Protein AF-A0A2Z6QLX5-F1 (afdb_monomer_lite)

Radius of gyration: 23.75 Å; chains: 1; bounding box: 44×67×59 Å

Structure (mmCIF, N/CA/C/O backbone):
data_AF-A0A2Z6QLX5-F1
#
_entry.id   AF-A0A2Z6QLX5-F1
#
loop_
_atom_site.group_PDB
_atom_site.id
_atom_site.type_symbol
_atom_site.label_atom_id
_atom_site.label_alt_id
_atom_site.label_comp_id
_atom_site.label_asym_id
_atom_site.label_entity_id
_atom_site.label_seq_id
_atom_site.pdbx_PDB_ins_code
_atom_site.Cartn_x
_atom_site.Cartn_y
_atom_site.Cartn_z
_atom_site.occupancy
_atom_site.B_iso_or_equiv
_atom_site.auth_seq_id
_atom_site.auth_comp_id
_atom_site.auth_asym_id
_atom_site.auth_atom_id
_atom_site.pdbx_PDB_model_num
ATOM 1 N N . MET A 1 1 ? 15.451 57.928 -9.651 1.00 40.62 1 MET A N 1
ATOM 2 C CA . MET A 1 1 ? 15.740 56.690 -10.405 1.00 40.62 1 MET A CA 1
ATOM 3 C C . MET A 1 1 ? 15.183 55.533 -9.601 1.00 40.62 1 MET A C 1
ATOM 5 O O . MET A 1 1 ? 15.725 55.232 -8.548 1.00 40.62 1 MET A O 1
ATOM 9 N N . SER A 1 2 ? 14.046 54.988 -10.029 1.00 36.91 2 SER A N 1
ATOM 10 C CA . SER A 1 2 ? 13.318 53.961 -9.279 1.00 36.91 2 SER A CA 1
ATOM 11 C C . SER A 1 2 ? 13.659 52.569 -9.806 1.00 36.91 2 SER A C 1
ATOM 13 O O . SER A 1 2 ? 13.739 52.341 -11.011 1.00 36.91 2 SER A O 1
ATOM 15 N N . SER A 1 3 ? 13.898 51.676 -8.857 1.00 41.03 3 SER A N 1
ATOM 16 C CA . SER A 1 3 ? 14.292 50.275 -8.955 1.00 41.03 3 SER A CA 1
ATOM 17 C C . SER A 1 3 ? 13.272 49.404 -9.699 1.00 41.03 3 SER A C 1
ATOM 19 O O . SER A 1 3 ? 12.068 49.521 -9.486 1.00 41.03 3 SER A O 1
ATOM 21 N N . LEU A 1 4 ? 13.762 48.468 -10.522 1.00 37.72 4 LEU A N 1
ATOM 22 C CA . LEU A 1 4 ? 12.944 47.424 -11.146 1.00 37.72 4 LEU A CA 1
ATOM 23 C C . LEU A 1 4 ? 13.510 46.035 -10.814 1.00 37.72 4 LEU A C 1
ATOM 25 O O . LEU A 1 4 ? 14.258 45.437 -11.586 1.00 37.72 4 LEU A O 1
ATOM 29 N N . SER A 1 5 ? 13.141 45.510 -9.648 1.00 47.59 5 SER A N 1
ATOM 30 C CA . SER A 1 5 ? 13.382 44.113 -9.281 1.00 47.59 5 SER A CA 1
ATOM 31 C C . SER A 1 5 ? 12.325 43.233 -9.955 1.00 47.59 5 SER A C 1
ATOM 33 O O . SER A 1 5 ? 11.158 43.241 -9.570 1.00 47.59 5 SER A O 1
ATOM 35 N N . LYS A 1 6 ? 12.709 42.473 -10.989 1.00 43.47 6 LYS A N 1
ATOM 36 C CA . LYS A 1 6 ? 11.833 41.476 -11.628 1.00 43.47 6 LYS A CA 1
ATOM 37 C C . LYS A 1 6 ? 11.711 40.231 -10.743 1.00 43.47 6 LYS A C 1
ATOM 39 O O . LYS A 1 6 ? 12.490 39.290 -10.869 1.00 43.47 6 LYS A O 1
ATOM 44 N N . SER A 1 7 ? 10.688 40.186 -9.898 1.00 51.19 7 SER A N 1
ATOM 45 C CA . SER A 1 7 ? 10.234 38.944 -9.266 1.00 51.19 7 SER A CA 1
ATOM 46 C C . SER A 1 7 ? 9.408 38.142 -10.277 1.00 51.19 7 SER A C 1
ATOM 48 O O . SER A 1 7 ? 8.245 38.448 -10.538 1.00 51.19 7 SER A O 1
ATOM 50 N N . LYS A 1 8 ? 10.007 37.105 -10.876 1.00 49.47 8 LYS A N 1
ATOM 51 C CA . LYS A 1 8 ? 9.295 36.135 -11.721 1.00 49.47 8 LYS A CA 1
ATOM 52 C C . LYS A 1 8 ? 8.443 35.229 -10.825 1.00 49.47 8 LYS A C 1
ATOM 54 O O . LYS A 1 8 ? 8.908 34.192 -10.364 1.00 49.47 8 LYS A O 1
ATOM 59 N N . LYS A 1 9 ? 7.197 35.639 -10.577 1.00 47.94 9 LYS A N 1
ATOM 60 C CA . LYS A 1 9 ? 6.127 34.800 -10.014 1.00 47.94 9 LYS A CA 1
ATOM 61 C C . LYS A 1 9 ? 5.946 33.589 -10.943 1.00 47.94 9 LYS A C 1
ATOM 63 O O . LYS A 1 9 ? 5.461 33.749 -12.060 1.00 47.94 9 LYS A O 1
ATOM 68 N N . ARG A 1 10 ? 6.384 32.394 -10.533 1.00 43.47 10 ARG A N 1
ATOM 69 C CA . ARG A 1 10 ? 5.935 31.150 -11.175 1.00 43.47 10 ARG A CA 1
ATOM 70 C C . ARG A 1 10 ? 4.596 30.777 -10.558 1.00 43.47 10 ARG A C 1
ATOM 72 O O . ARG A 1 10 ? 4.462 30.761 -9.337 1.00 43.47 10 ARG A O 1
ATOM 79 N N . ALA A 1 11 ? 3.619 30.580 -11.432 1.00 38.34 11 ALA A N 1
ATOM 80 C CA . ALA A 1 11 ? 2.282 30.144 -11.092 1.00 38.34 11 ALA A CA 1
ATOM 81 C C . ALA A 1 11 ? 2.345 28.797 -10.362 1.00 38.34 11 ALA A C 1
ATOM 83 O O . ALA A 1 11 ? 3.077 27.899 -10.774 1.00 38.34 11 ALA A O 1
ATOM 84 N N . SER A 1 12 ? 1.590 28.711 -9.270 1.00 44.81 12 SER A N 1
ATOM 85 C CA . SER A 1 12 ? 1.237 27.463 -8.607 1.00 44.81 12 SER A CA 1
ATOM 86 C C . SER A 1 12 ? 0.424 26.643 -9.598 1.00 44.81 12 SER A C 1
ATOM 88 O O . SER A 1 12 ? -0.697 27.022 -9.934 1.00 44.81 12 SER A O 1
ATOM 90 N N . GLU A 1 13 ? 1.009 25.569 -10.110 1.00 44.88 13 GLU A N 1
ATOM 91 C CA . GLU A 1 13 ? 0.261 24.541 -10.818 1.00 44.88 13 GLU A CA 1
ATOM 92 C C . GLU A 1 13 ? -0.634 23.873 -9.774 1.00 44.88 13 GLU A C 1
ATOM 94 O O . GLU A 1 13 ? -0.154 23.275 -8.810 1.00 44.88 13 GLU A O 1
ATOM 99 N N . ASN A 1 14 ? -1.943 24.093 -9.899 1.00 41.81 14 ASN A N 1
ATOM 100 C CA . ASN A 1 14 ? -2.936 23.347 -9.150 1.00 41.81 14 ASN A CA 1
ATOM 101 C C . ASN A 1 14 ? -2.823 21.901 -9.620 1.00 41.81 14 ASN A C 1
ATOM 103 O O . ASN A 1 14 ? -3.342 21.543 -10.675 1.00 41.81 14 ASN A O 1
ATOM 107 N N . THR A 1 15 ? -2.110 21.079 -8.858 1.00 41.62 15 THR A N 1
ATOM 108 C CA . THR A 1 15 ? -2.232 19.635 -8.978 1.00 41.62 15 THR A CA 1
ATOM 109 C C . THR A 1 15 ? -3.627 19.290 -8.479 1.00 41.62 15 THR A C 1
ATOM 111 O O . THR A 1 15 ? -3.832 19.067 -7.285 1.00 41.62 15 THR A O 1
ATOM 114 N N . ASP A 1 16 ? -4.604 19.330 -9.383 1.00 36.31 16 ASP A N 1
ATOM 115 C CA . ASP A 1 16 ? -5.917 18.750 -9.154 1.00 36.31 16 ASP A CA 1
ATOM 116 C C . ASP A 1 16 ? -5.691 17.307 -8.699 1.00 36.31 16 ASP A C 1
ATOM 118 O O . ASP A 1 16 ? -5.220 16.449 -9.451 1.00 36.31 16 ASP A O 1
ATOM 122 N N . ALA A 1 17 ? -5.964 17.053 -7.418 1.00 47.75 17 ALA A N 1
ATOM 123 C CA . ALA A 1 17 ? -6.042 15.702 -6.902 1.00 47.75 17 ALA A CA 1
ATOM 124 C C . ALA A 1 17 ? -7.056 14.951 -7.778 1.00 47.75 17 ALA A C 1
ATOM 126 O O . ALA A 1 17 ? -8.156 15.473 -7.991 1.00 47.75 17 ALA A O 1
ATOM 127 N N . PRO A 1 18 ? -6.728 13.762 -8.315 1.00 47.22 18 PRO A N 1
ATOM 128 C CA . PRO A 1 18 ? -7.668 13.032 -9.145 1.00 47.22 18 PRO A CA 1
ATOM 129 C C . PRO A 1 18 ? -8.923 12.752 -8.318 1.00 47.22 18 PRO A C 1
ATOM 131 O O . PRO A 1 18 ? -8.904 11.998 -7.345 1.00 47.22 18 PRO A O 1
ATOM 134 N N . SER A 1 19 ? -10.003 13.433 -8.702 1.00 40.22 19 SER A N 1
ATOM 135 C CA . SER A 1 19 ? -11.333 13.287 -8.132 1.00 40.22 19 SER A CA 1
ATOM 136 C C . SER A 1 19 ? -11.705 11.810 -8.126 1.00 40.22 19 SER A C 1
ATOM 138 O O . SER A 1 19 ? -11.669 11.138 -9.160 1.00 40.22 19 SER A O 1
ATOM 140 N N . ASN A 1 20 ? -12.002 11.308 -6.928 1.00 45.69 20 ASN A N 1
ATOM 141 C CA . ASN A 1 20 ? -12.314 9.920 -6.631 1.00 45.69 20 ASN A CA 1
ATOM 142 C C . ASN A 1 20 ? -13.450 9.400 -7.518 1.00 45.69 20 ASN A C 1
ATOM 144 O O . ASN A 1 20 ? -14.628 9.459 -7.158 1.00 45.69 20 ASN A O 1
ATOM 148 N N . LYS A 1 21 ? -13.094 8.789 -8.647 1.00 40.22 21 LYS A N 1
ATOM 149 C CA . LYS A 1 21 ? -13.974 7.861 -9.343 1.00 40.22 21 LYS A CA 1
ATOM 150 C C . LYS A 1 21 ? -14.016 6.594 -8.484 1.00 40.22 21 LYS A C 1
ATOM 152 O O . LYS A 1 21 ? -13.192 5.701 -8.640 1.00 40.22 21 LYS A O 1
ATOM 157 N N . ARG A 1 22 ? -14.955 6.547 -7.528 1.00 46.22 22 ARG A N 1
ATOM 158 C CA . ARG A 1 22 ? -15.318 5.370 -6.710 1.00 46.22 22 ARG A CA 1
ATOM 159 C C . ARG A 1 22 ? -15.925 4.259 -7.587 1.00 46.22 22 ARG A C 1
ATOM 161 O O . ARG A 1 22 ? -17.048 3.819 -7.370 1.00 46.22 22 ARG A O 1
ATOM 168 N N . GLN A 1 23 ? -15.217 3.838 -8.629 1.00 40.81 23 GLN A N 1
ATOM 169 C CA . GLN A 1 23 ? -15.567 2.655 -9.401 1.00 40.81 23 GLN A CA 1
ATOM 170 C C . GLN A 1 23 ? -14.960 1.458 -8.678 1.00 40.81 23 GLN A C 1
ATOM 172 O O . GLN A 1 23 ? -13.769 1.226 -8.809 1.00 40.81 23 GLN A O 1
ATOM 177 N N . ASN A 1 24 ? -15.780 0.783 -7.868 1.00 43.88 24 ASN A N 1
ATOM 178 C CA . ASN A 1 24 ? -15.659 -0.627 -7.474 1.00 43.88 24 ASN A CA 1
ATOM 179 C C . ASN A 1 24 ? -14.220 -1.199 -7.516 1.00 43.88 24 ASN A C 1
ATOM 181 O O . ASN A 1 24 ? -13.886 -1.995 -8.389 1.00 43.88 24 ASN A O 1
ATOM 185 N N . ILE A 1 25 ? -13.351 -0.736 -6.611 1.00 47.22 25 ILE A N 1
ATOM 186 C CA . ILE A 1 25 ? -11.946 -1.177 -6.533 1.00 47.22 25 ILE A CA 1
ATOM 187 C C . ILE A 1 25 ? -11.833 -2.559 -5.872 1.00 47.22 25 ILE A C 1
ATOM 189 O O . ILE A 1 25 ? -10.863 -3.264 -6.141 1.00 47.22 25 ILE A O 1
ATOM 193 N N 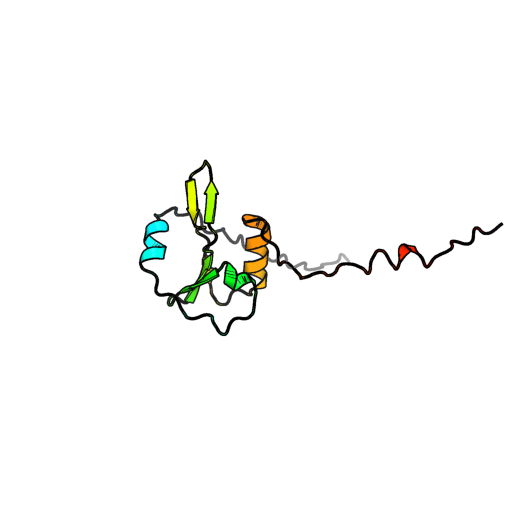. GLU A 1 26 ? -12.850 -2.992 -5.110 1.00 49.72 26 GLU A N 1
ATOM 194 C CA . GLU A 1 26 ? -12.960 -4.382 -4.631 1.00 49.72 26 GLU A CA 1
ATOM 195 C C . GLU A 1 26 ? -12.761 -5.373 -5.787 1.00 49.72 26 GLU A C 1
ATOM 197 O O . GLU A 1 26 ? -11.969 -6.298 -5.664 1.00 49.72 26 GLU A O 1
ATOM 202 N N . ASN A 1 27 ? -13.334 -5.092 -6.962 1.00 49.88 27 ASN A N 1
ATOM 203 C CA . ASN A 1 27 ? -13.169 -5.924 -8.158 1.00 49.88 27 ASN A CA 1
ATOM 204 C C . ASN A 1 27 ? -11.844 -5.670 -8.920 1.00 49.88 27 ASN A C 1
ATOM 206 O O . ASN A 1 27 ? -11.374 -6.507 -9.691 1.00 49.88 27 ASN A O 1
ATOM 210 N N . ILE A 1 28 ? -11.199 -4.512 -8.721 1.00 56.28 28 ILE A N 1
ATOM 211 C CA . ILE A 1 28 ? -9.920 -4.208 -9.382 1.00 56.28 28 ILE A CA 1
ATOM 212 C C . ILE A 1 28 ? -8.808 -5.059 -8.777 1.00 56.28 28 ILE A C 1
ATOM 214 O O . ILE A 1 28 ? -8.050 -5.644 -9.539 1.00 56.28 28 ILE A O 1
ATOM 218 N N . CYS A 1 29 ? -8.735 -5.172 -7.446 1.00 58.59 29 CYS A N 1
ATOM 219 C CA . CYS A 1 29 ? -7.687 -5.928 -6.751 1.00 58.59 29 CYS A CA 1
ATOM 220 C C . CYS A 1 29 ? -7.719 -7.439 -7.032 1.00 58.59 29 CYS A C 1
ATOM 222 O O . CYS A 1 29 ? -6.666 -8.075 -7.008 1.00 58.59 29 CYS A O 1
ATOM 224 N N . GLU A 1 30 ? -8.892 -8.008 -7.324 1.00 66.06 30 GLU A N 1
ATOM 225 C CA . GLU A 1 30 ? -9.067 -9.448 -7.572 1.00 66.06 30 GLU A CA 1
ATOM 226 C C . GLU A 1 30 ? -8.405 -9.928 -8.873 1.00 66.06 30 GLU A C 1
ATOM 228 O O . GLU A 1 30 ? -7.987 -11.080 -8.960 1.00 66.06 30 GLU A O 1
ATOM 233 N N . ASN A 1 31 ? -8.234 -9.039 -9.858 1.00 73.00 31 ASN A N 1
ATOM 234 C CA . ASN A 1 31 ? -7.657 -9.371 -11.165 1.00 73.00 31 ASN A CA 1
ATOM 235 C C . ASN A 1 31 ? -6.195 -8.914 -11.335 1.00 73.00 31 ASN A C 1
ATOM 237 O O . ASN A 1 31 ? -5.644 -9.004 -12.435 1.00 73.00 31 ASN A O 1
ATOM 241 N N . LEU A 1 32 ? -5.550 -8.395 -10.282 1.00 80.06 32 LEU A N 1
ATOM 242 C CA . LEU A 1 32 ? -4.175 -7.892 -10.375 1.00 80.06 32 LEU A CA 1
ATOM 243 C C . LEU A 1 32 ? -3.153 -9.015 -10.226 1.00 80.06 32 LEU A C 1
ATOM 245 O O . LEU A 1 32 ? -3.209 -9.832 -9.307 1.00 80.06 32 LEU A O 1
ATOM 249 N N . ILE A 1 33 ? -2.151 -8.988 -11.104 1.00 86.12 33 ILE A N 1
ATOM 250 C CA . ILE A 1 33 ? -0.961 -9.825 -10.981 1.00 86.12 33 ILE A CA 1
ATOM 251 C C . ILE A 1 33 ? 0.052 -9.076 -10.114 1.00 86.12 33 ILE A C 1
ATOM 253 O O . ILE A 1 33 ? 0.558 -8.012 -10.486 1.00 86.12 33 ILE A O 1
ATOM 257 N N . TRP A 1 34 ? 0.337 -9.636 -8.942 1.00 88.50 34 TRP A N 1
ATOM 258 C CA . TRP A 1 34 ? 1.286 -9.074 -7.988 1.00 88.50 34 TRP A CA 1
ATOM 259 C C . TRP A 1 34 ? 2.723 -9.424 -8.371 1.00 88.50 34 TRP A C 1
ATOM 261 O O . TRP A 1 34 ? 3.030 -10.556 -8.740 1.00 88.50 34 TRP A O 1
ATOM 271 N N . VAL A 1 35 ? 3.609 -8.442 -8.255 1.00 88.69 35 VAL A N 1
ATOM 272 C CA . VAL A 1 35 ? 5.046 -8.605 -8.479 1.00 88.69 35 VAL A CA 1
ATOM 273 C C . VAL A 1 35 ? 5.715 -9.012 -7.170 1.00 88.69 35 VAL A C 1
ATOM 275 O O . VAL A 1 35 ? 5.360 -8.509 -6.102 1.00 88.69 35 VAL A O 1
ATOM 278 N N . ASP A 1 36 ? 6.713 -9.892 -7.256 1.00 87.75 36 ASP A N 1
ATOM 279 C CA . ASP A 1 36 ? 7.550 -10.226 -6.108 1.00 87.75 36 ASP A CA 1
ATOM 280 C C . ASP A 1 36 ? 8.372 -9.007 -5.654 1.00 87.75 36 ASP A C 1
ATOM 282 O O . ASP A 1 36 ? 9.148 -8.416 -6.409 1.00 87.75 36 ASP A O 1
ATOM 286 N N . ILE A 1 37 ? 8.185 -8.634 -4.391 1.00 88.00 37 ILE A N 1
ATOM 287 C CA . ILE A 1 37 ? 8.849 -7.506 -3.734 1.00 88.00 37 ILE A CA 1
ATOM 288 C C . ILE A 1 37 ? 9.868 -7.968 -2.686 1.00 88.00 37 ILE A C 1
ATOM 290 O O . ILE A 1 37 ? 10.290 -7.169 -1.854 1.00 88.00 37 ILE A O 1
ATOM 294 N N . SER A 1 38 ? 10.312 -9.228 -2.731 1.00 86.81 38 SER A N 1
ATOM 295 C CA . SER A 1 38 ? 11.288 -9.791 -1.781 1.00 86.81 38 SER A CA 1
ATOM 296 C C . SER A 1 38 ? 12.616 -9.024 -1.726 1.00 86.81 38 SER A C 1
ATOM 298 O O . SER A 1 38 ? 13.288 -9.007 -0.698 1.00 86.81 38 SER A O 1
ATOM 300 N N . ASN A 1 39 ? 12.993 -8.334 -2.806 1.00 86.69 39 ASN A N 1
ATOM 301 C CA . ASN A 1 39 ? 14.187 -7.484 -2.843 1.00 86.69 39 ASN A CA 1
ATOM 302 C C . ASN A 1 39 ? 13.988 -6.092 -2.211 1.00 86.69 39 ASN A C 1
ATOM 304 O O . ASN A 1 39 ? 14.909 -5.271 -2.228 1.00 86.69 39 ASN A O 1
ATOM 308 N N . LYS A 1 40 ? 12.794 -5.782 -1.697 1.00 86.62 40 LYS A N 1
ATOM 309 C CA . LYS A 1 40 ? 12.475 -4.490 -1.095 1.00 86.62 40 LYS A CA 1
ATOM 310 C C . LYS A 1 40 ? 12.635 -4.540 0.416 1.00 86.62 40 LYS A C 1
ATOM 312 O O . LYS A 1 40 ? 12.028 -5.353 1.098 1.00 86.62 40 LYS A O 1
ATOM 317 N N . THR A 1 41 ? 13.415 -3.606 0.950 1.00 87.62 41 THR A N 1
ATOM 318 C CA . THR A 1 41 ? 13.784 -3.585 2.375 1.00 87.62 41 THR A CA 1
ATOM 319 C C . THR A 1 41 ? 13.005 -2.567 3.207 1.00 87.62 41 THR A C 1
ATOM 321 O O . THR A 1 41 ? 13.023 -2.627 4.432 1.00 87.62 41 THR A O 1
ATOM 324 N N . SER A 1 42 ? 12.316 -1.615 2.571 1.00 89.94 42 SER A N 1
ATOM 325 C CA . SER A 1 42 ? 11.575 -0.575 3.293 1.00 89.94 42 SER A CA 1
ATOM 326 C C . SER 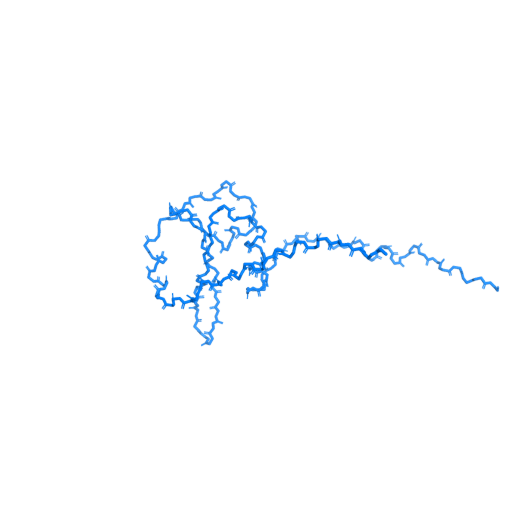A 1 42 ? 10.336 -1.143 3.995 1.00 89.94 42 SER A C 1
ATOM 328 O O . SER A 1 42 ? 9.586 -1.929 3.422 1.00 89.94 42 SER A O 1
ATOM 330 N N . TRP A 1 43 ? 10.067 -0.704 5.225 1.00 92.38 43 TRP A N 1
ATOM 331 C CA . TRP A 1 43 ? 8.941 -1.209 6.017 1.00 92.38 43 TRP A CA 1
ATOM 332 C C . TRP A 1 43 ? 7.566 -0.935 5.388 1.00 92.38 43 TRP A C 1
ATOM 334 O O . TRP A 1 43 ? 6.615 -1.661 5.674 1.00 92.38 43 TRP A O 1
ATOM 344 N N . VAL A 1 44 ? 7.459 0.078 4.518 1.00 91.56 44 VAL A N 1
ATOM 345 C CA . VAL A 1 44 ? 6.209 0.432 3.825 1.00 91.56 44 VAL A CA 1
ATOM 346 C C . VAL A 1 44 ? 5.671 -0.729 2.986 1.00 91.56 44 VAL A C 1
ATOM 348 O O . VAL A 1 44 ? 4.464 -0.866 2.837 1.00 91.56 44 VAL A O 1
ATOM 351 N N . TRP A 1 45 ? 6.537 -1.631 2.515 1.00 91.75 45 TRP A N 1
ATOM 352 C CA . TRP A 1 45 ? 6.152 -2.816 1.740 1.00 91.75 45 TRP A CA 1
ATOM 353 C C . TRP A 1 45 ? 5.331 -3.840 2.538 1.00 91.75 45 TRP A C 1
ATOM 355 O O . TRP A 1 45 ? 4.711 -4.720 1.955 1.00 91.75 45 TRP A O 1
ATOM 365 N N . LYS A 1 46 ? 5.227 -3.681 3.865 1.00 91.06 46 LYS A N 1
ATOM 366 C CA . LYS A 1 46 ? 4.255 -4.413 4.695 1.00 91.06 46 LYS A CA 1
ATOM 367 C C . LYS A 1 46 ? 2.804 -3.982 4.472 1.00 91.06 46 LYS A C 1
ATOM 369 O O . LYS A 1 46 ? 1.909 -4.691 4.909 1.00 91.06 46 LYS A O 1
ATOM 374 N N . TYR A 1 47 ? 2.583 -2.828 3.844 1.00 91.12 47 TYR A N 1
ATOM 375 C CA . TYR A 1 47 ? 1.262 -2.228 3.614 1.00 91.12 47 TYR A CA 1
ATOM 376 C C . TYR A 1 47 ? 1.000 -1.919 2.141 1.00 91.12 47 TYR A C 1
ATOM 378 O O . TYR A 1 47 ? -0.085 -1.459 1.786 1.00 91.12 47 TYR A O 1
ATOM 386 N N . PHE A 1 48 ? 1.992 -2.161 1.286 1.00 91.12 48 PHE A N 1
ATOM 387 C CA . PHE A 1 48 ? 1.927 -1.893 -0.138 1.00 91.12 48 PHE A CA 1
ATOM 388 C C . PHE A 1 48 ? 2.369 -3.089 -0.974 1.00 91.12 48 PHE A C 1
ATOM 390 O O . PHE A 1 48 ? 3.347 -3.755 -0.643 1.00 91.12 48 PHE A O 1
ATOM 397 N N . LYS A 1 49 ? 1.680 -3.323 -2.091 1.00 90.56 49 LYS A N 1
ATOM 398 C CA . LYS A 1 49 ? 2.041 -4.337 -3.088 1.00 90.56 49 LYS A CA 1
ATOM 399 C C . LYS A 1 49 ? 2.250 -3.692 -4.450 1.00 90.56 49 LYS A C 1
ATOM 401 O O . LYS A 1 49 ? 1.564 -2.734 -4.797 1.00 90.56 49 LYS A O 1
ATOM 406 N N . LEU A 1 50 ? 3.201 -4.226 -5.207 1.00 89.75 50 LEU A N 1
ATOM 407 C CA . LEU A 1 50 ? 3.489 -3.809 -6.576 1.00 89.75 50 LEU A CA 1
ATOM 408 C C . LEU A 1 50 ? 2.706 -4.680 -7.560 1.00 89.75 50 LEU A C 1
ATOM 410 O O . LEU A 1 50 ? 2.644 -5.897 -7.393 1.00 89.75 50 LEU A O 1
ATOM 414 N N . VAL A 1 51 ? 2.145 -4.057 -8.589 1.00 89.88 51 VAL A N 1
ATOM 415 C CA . VAL A 1 51 ? 1.400 -4.716 -9.666 1.00 89.88 51 VAL A CA 1
ATOM 416 C C . VAL A 1 51 ? 2.192 -4.619 -10.967 1.00 89.88 51 VAL A C 1
ATOM 418 O O . VAL A 1 51 ? 3.001 -3.707 -11.159 1.00 89.88 51 VAL A O 1
ATOM 421 N N . THR A 1 52 ? 1.974 -5.568 -11.878 1.00 86.31 52 THR A N 1
ATOM 422 C CA . THR A 1 52 ? 2.636 -5.612 -13.195 1.00 86.31 52 THR A CA 1
ATOM 423 C C . THR A 1 52 ? 2.368 -4.384 -14.069 1.00 86.31 52 THR A C 1
ATOM 425 O O . THR A 1 52 ? 3.096 -4.153 -15.028 1.00 86.31 52 THR A O 1
ATOM 428 N N . ASP A 1 53 ? 1.356 -3.578 -13.741 1.00 84.44 53 ASP A N 1
ATOM 429 C CA . ASP A 1 53 ? 1.043 -2.309 -14.407 1.00 84.44 53 ASP A CA 1
ATOM 430 C C . ASP A 1 53 ? 2.000 -1.162 -14.017 1.00 84.44 53 ASP A C 1
ATOM 432 O O . ASP A 1 53 ? 1.866 -0.041 -14.511 1.00 84.44 53 ASP A O 1
ATOM 436 N N . GLY A 1 54 ? 2.969 -1.428 -13.133 1.00 84.69 54 GLY A N 1
ATOM 437 C CA . GLY A 1 54 ? 3.940 -0.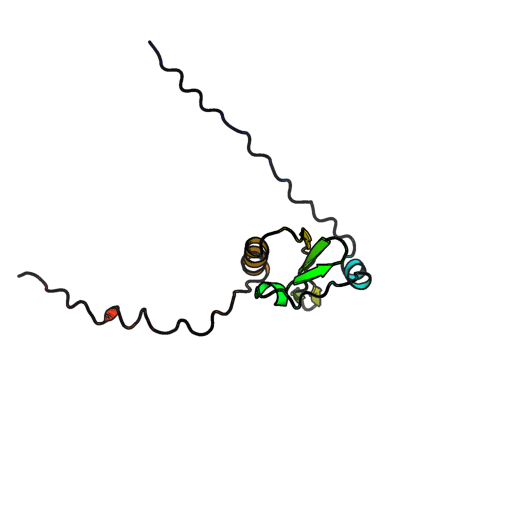445 -12.662 1.00 84.69 54 GLY A CA 1
ATOM 438 C C . GLY A 1 54 ? 3.402 0.477 -11.568 1.00 84.69 54 GLY A C 1
ATOM 439 O O . GLY A 1 54 ? 4.033 1.496 -11.264 1.00 84.69 54 GLY A O 1
ATOM 440 N N . LYS A 1 55 ? 2.256 0.149 -10.963 1.00 89.62 55 LYS A N 1
ATOM 441 C CA . LYS A 1 55 ? 1.707 0.868 -9.814 1.00 89.62 55 LYS A CA 1
ATOM 442 C C . LYS A 1 55 ? 1.842 0.067 -8.534 1.00 89.62 55 LYS A C 1
ATOM 444 O O . LYS A 1 55 ? 1.845 -1.162 -8.503 1.00 89.62 55 LYS A O 1
ATOM 449 N N . THR A 1 56 ? 1.913 0.814 -7.451 1.00 90.88 56 THR A N 1
ATOM 450 C CA . THR A 1 56 ? 1.933 0.306 -6.094 1.00 90.88 56 THR A CA 1
ATOM 451 C C . THR A 1 56 ? 0.600 0.622 -5.433 1.00 90.88 56 THR A C 1
ATOM 453 O O . THR A 1 56 ? 0.151 1.766 -5.465 1.00 90.88 56 THR A O 1
ATOM 456 N N . TYR A 1 57 ? -0.015 -0.376 -4.811 1.00 90.69 57 TYR A N 1
ATOM 457 C CA . TYR A 1 57 ? -1.324 -0.284 -4.171 1.00 90.69 57 TYR A CA 1
ATOM 458 C C . TYR A 1 57 ? -1.188 -0.455 -2.666 1.00 90.69 57 TYR A C 1
ATOM 460 O O . TYR A 1 57 ? -0.458 -1.338 -2.210 1.00 90.69 57 TYR A O 1
ATOM 468 N N . CYS A 1 58 ? -1.884 0.380 -1.898 1.00 90.94 58 CYS A N 1
ATOM 469 C CA . CYS A 1 58 ? -2.034 0.172 -0.467 1.00 90.94 58 CYS A CA 1
ATOM 470 C C . CYS A 1 58 ? -3.051 -0.948 -0.229 1.00 90.94 58 CYS A C 1
ATOM 472 O O . CYS A 1 58 ? -4.134 -0.917 -0.798 1.00 90.94 58 CYS A O 1
ATOM 474 N N . PHE A 1 59 ? -2.711 -1.925 0.608 1.00 89.00 59 PHE A N 1
ATOM 475 C CA . PHE A 1 59 ? -3.603 -3.034 0.965 1.00 89.00 59 PHE A CA 1
ATOM 476 C C . PHE A 1 59 ? -3.985 -3.023 2.451 1.00 89.00 59 PHE A C 1
ATOM 478 O O . PHE A 1 59 ? -4.369 -4.046 3.008 1.00 89.00 59 PHE A O 1
ATOM 485 N N . HIS A 1 60 ? -3.843 -1.877 3.120 1.00 88.88 60 HIS A N 1
ATOM 486 C CA . HIS A 1 60 ? -4.276 -1.748 4.505 1.00 88.88 60 HIS A CA 1
ATOM 487 C C . HIS A 1 60 ? -5.802 -1.867 4.598 1.00 88.88 60 HIS A C 1
ATOM 489 O O . HIS A 1 60 ? -6.512 -1.208 3.841 1.00 88.88 60 HIS A O 1
ATOM 495 N N . ASN A 1 61 ? -6.291 -2.694 5.520 1.00 86.19 61 ASN A N 1
ATOM 496 C CA . ASN A 1 61 ? -7.715 -2.828 5.796 1.00 86.19 61 ASN A CA 1
ATOM 497 C C . ASN A 1 61 ? -8.101 -1.918 6.961 1.00 86.19 61 ASN A C 1
ATOM 499 O O . ASN A 1 61 ? -7.473 -1.959 8.018 1.00 86.19 61 ASN A O 1
ATOM 503 N N . GLU A 1 62 ? -9.149 -1.127 6.767 1.00 83.25 62 GLU A N 1
ATOM 504 C CA . GLU A 1 62 ? -9.735 -0.267 7.788 1.00 83.25 62 GLU A CA 1
ATOM 505 C C . GLU A 1 62 ? -11.155 -0.730 8.106 1.00 83.25 62 GLU A C 1
ATOM 507 O O . GLU A 1 62 ? -11.939 -1.040 7.209 1.00 83.25 62 GLU A O 1
ATOM 512 N N . THR A 1 63 ? -11.517 -0.740 9.387 1.00 84.25 63 THR A N 1
ATOM 513 C CA . THR A 1 63 ? -12.907 -0.948 9.802 1.00 84.25 63 THR A CA 1
ATOM 514 C C . THR A 1 63 ? -13.615 0.401 9.841 1.00 84.25 63 THR A C 1
ATOM 516 O O . THR A 1 63 ? -13.367 1.212 10.733 1.00 84.25 63 THR A O 1
ATOM 519 N N . ILE A 1 64 ? -14.511 0.642 8.885 1.00 78.38 64 ILE A N 1
ATOM 520 C CA . ILE A 1 64 ? -15.348 1.846 8.831 1.00 78.38 64 ILE A CA 1
ATOM 521 C C . ILE A 1 64 ? -16.794 1.401 9.031 1.00 78.38 64 ILE A C 1
ATOM 523 O O . ILE A 1 64 ? -17.290 0.557 8.288 1.00 78.38 64 ILE A O 1
ATOM 527 N N . ASP A 1 65 ? -17.460 1.941 10.052 1.00 81.19 65 ASP A N 1
ATOM 528 C CA . ASP A 1 65 ? -18.855 1.615 10.392 1.00 81.19 65 ASP A CA 1
ATOM 529 C C . ASP A 1 65 ? -19.111 0.106 10.602 1.00 81.19 65 ASP A C 1
ATOM 531 O O . ASP A 1 65 ? -20.167 -0.422 10.260 1.00 81.19 65 ASP A O 1
ATOM 535 N N . GLY A 1 66 ? -18.124 -0.613 11.152 1.00 82.06 66 GLY A N 1
ATOM 536 C CA . GLY A 1 66 ? -18.206 -2.060 11.398 1.00 82.06 66 GLY A CA 1
ATOM 537 C C . GLY A 1 66 ? -17.995 -2.937 10.159 1.00 82.06 66 GLY A C 1
ATOM 538 O O . GLY A 1 66 ? -18.060 -4.159 10.269 1.00 82.06 66 GLY A O 1
ATOM 539 N N . VAL A 1 67 ? -17.707 -2.339 9.001 1.00 83.12 67 VAL A N 1
ATOM 540 C CA . VAL A 1 67 ? -17.376 -3.045 7.759 1.00 83.12 67 VAL A CA 1
ATOM 541 C C . VAL A 1 67 ? -15.884 -2.896 7.483 1.00 83.12 67 VAL A C 1
ATOM 543 O O . VAL A 1 67 ? -15.354 -1.785 7.459 1.00 83.12 67 VAL A O 1
ATOM 546 N N . GLU A 1 68 ? -15.198 -4.017 7.278 1.00 83.75 68 GLU A N 1
ATOM 547 C CA . GLU A 1 68 ? -13.804 -4.017 6.840 1.00 83.75 68 GLU A CA 1
ATOM 548 C C . GLU A 1 68 ? -13.734 -3.594 5.369 1.00 83.75 68 GLU A C 1
ATOM 550 O O . GLU A 1 68 ? -14.420 -4.153 4.515 1.00 83.75 68 GLU A O 1
ATOM 555 N N . ARG A 1 69 ? -12.932 -2.571 5.074 1.00 80.75 69 ARG A N 1
ATOM 556 C CA . ARG A 1 69 ? -12.695 -2.077 3.719 1.00 80.75 69 ARG A CA 1
ATOM 557 C C . ARG A 1 69 ? -11.209 -1.954 3.467 1.00 80.75 69 ARG A C 1
ATOM 559 O O . ARG A 1 69 ? -10.479 -1.370 4.266 1.00 80.75 69 ARG A O 1
ATOM 566 N N . THR A 1 70 ? -10.767 -2.457 2.324 1.00 84.44 70 THR A N 1
ATOM 567 C CA . THR A 1 70 ? -9.391 -2.258 1.879 1.00 84.44 70 THR A CA 1
ATOM 568 C C . THR A 1 70 ? -9.201 -0.837 1.365 1.00 84.44 70 THR A C 1
ATOM 570 O O . THR A 1 70 ? -10.066 -0.248 0.710 1.00 84.44 70 THR A O 1
ATOM 573 N N . CYS A 1 71 ? -8.042 -0.277 1.682 1.00 86.75 71 CYS A N 1
ATOM 574 C CA . CYS A 1 71 ? -7.606 1.005 1.181 1.00 86.75 71 CYS A CA 1
ATOM 575 C C . CYS A 1 71 ? -7.526 1.011 -0.356 1.00 86.75 71 CYS A C 1
ATOM 577 O O . CYS A 1 71 ? -7.013 0.091 -0.981 1.00 86.75 71 CYS A O 1
ATOM 579 N N . ASN A 1 72 ? -8.002 2.099 -0.961 1.00 82.81 72 ASN A N 1
ATOM 580 C CA . ASN A 1 72 ? -8.102 2.266 -2.413 1.00 82.81 72 ASN A CA 1
ATOM 581 C C . ASN A 1 72 ? -6.986 3.138 -3.009 1.00 82.81 72 ASN A C 1
ATOM 583 O O . ASN A 1 72 ? -7.086 3.611 -4.142 1.00 82.81 72 ASN A O 1
ATOM 587 N N . PHE A 1 73 ? -5.940 3.414 -2.233 1.00 87.69 73 PHE A N 1
ATOM 588 C CA . PHE A 1 73 ? -4.850 4.268 -2.675 1.00 87.69 73 PHE A CA 1
ATOM 589 C C . PHE A 1 73 ? -3.869 3.510 -3.569 1.00 87.69 73 PHE A C 1
ATOM 591 O O . PHE A 1 73 ? -3.395 2.427 -3.229 1.00 87.69 73 PHE A O 1
ATOM 598 N N . SER A 1 74 ? -3.512 4.133 -4.690 1.00 88.50 74 SER A N 1
ATOM 599 C CA . SER A 1 74 ? -2.462 3.658 -5.586 1.00 88.50 74 SER A CA 1
ATOM 600 C C . SER A 1 74 ? -1.533 4.802 -5.974 1.00 88.50 74 SER A C 1
ATOM 602 O O . SER A 1 74 ? -1.993 5.927 -6.178 1.00 88.50 74 SER A O 1
ATOM 604 N N . CYS A 1 75 ? -0.246 4.516 -6.129 1.00 87.62 75 CYS A N 1
ATOM 605 C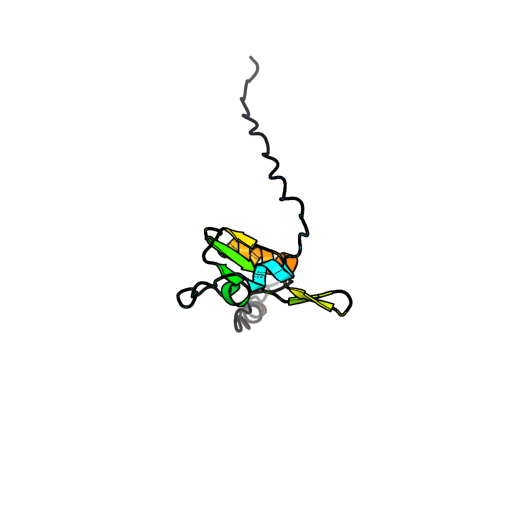 CA . CYS A 1 75 ? 0.751 5.459 -6.626 1.00 87.62 75 CYS A CA 1
ATOM 606 C C . CYS A 1 75 ? 1.660 4.794 -7.665 1.00 87.62 75 CYS A C 1
ATOM 608 O O . CYS A 1 75 ? 1.811 3.576 -7.680 1.00 87.62 75 CYS A O 1
ATOM 610 N N . ALA A 1 76 ? 2.296 5.577 -8.536 1.00 86.31 76 ALA A N 1
ATOM 611 C CA . ALA A 1 76 ? 3.281 5.036 -9.473 1.00 86.31 76 ALA A CA 1
ATOM 612 C C . ALA A 1 76 ? 4.479 4.433 -8.711 1.00 86.31 76 ALA A C 1
ATOM 614 O O . ALA A 1 76 ? 4.895 4.982 -7.691 1.00 86.31 76 ALA A O 1
ATOM 615 N N . TYR A 1 77 ? 5.050 3.324 -9.188 1.00 77.38 77 TYR A N 1
ATOM 616 C CA . TYR A 1 77 ? 6.132 2.610 -8.490 1.00 77.38 77 TYR A CA 1
ATOM 617 C C . TYR A 1 77 ? 7.424 3.427 -8.330 1.00 77.38 77 TYR A C 1
ATOM 619 O O . TYR A 1 77 ? 8.168 3.239 -7.372 1.00 77.38 77 TYR A O 1
ATOM 627 N N . ASN A 1 78 ? 7.671 4.384 -9.226 1.00 74.81 78 ASN A N 1
ATOM 628 C CA . ASN A 1 78 ? 8.771 5.341 -9.091 1.00 74.81 78 ASN A CA 1
ATOM 629 C C . ASN A 1 78 ? 8.574 6.349 -7.941 1.00 74.81 78 ASN A C 1
ATOM 631 O O . ASN A 1 78 ? 9.468 7.158 -7.682 1.00 74.81 78 ASN A O 1
ATOM 635 N N . SER A 1 79 ? 7.429 6.319 -7.254 1.00 68.31 79 SER A N 1
ATOM 636 C CA . SER A 1 79 ? 7.211 7.108 -6.048 1.00 68.31 79 SER A CA 1
ATOM 637 C C . SER A 1 79 ? 8.196 6.662 -4.976 1.00 68.31 79 SER A C 1
ATOM 639 O O . SER A 1 79 ? 8.312 5.482 -4.648 1.00 68.31 79 SER A O 1
ATOM 641 N N . GLN A 1 80 ? 8.917 7.626 -4.412 1.00 78.88 80 GLN A N 1
ATOM 642 C CA . GLN A 1 80 ? 9.825 7.366 -3.304 1.00 78.88 80 GLN A CA 1
ATOM 643 C C . GLN A 1 80 ? 9.045 6.775 -2.120 1.00 78.88 80 GLN A C 1
ATOM 645 O O . GLN A 1 80 ? 7.925 7.200 -1.821 1.00 78.88 80 GLN A O 1
ATOM 650 N N . THR A 1 81 ? 9.659 5.844 -1.388 1.00 88.56 81 THR A N 1
ATOM 651 C CA . THR A 1 81 ? 9.067 5.229 -0.183 1.00 88.56 81 THR A CA 1
ATOM 652 C C . THR A 1 81 ? 8.720 6.260 0.897 1.00 88.56 81 THR A C 1
ATOM 654 O O . THR A 1 81 ? 7.871 5.998 1.744 1.00 88.56 81 THR A O 1
ATOM 657 N N . SER A 1 82 ? 9.304 7.462 0.838 1.00 88.00 82 SER A N 1
ATOM 658 C CA . SER A 1 82 ? 8.930 8.626 1.651 1.00 88.00 82 SER A CA 1
ATOM 659 C C . SER A 1 82 ? 7.475 9.057 1.448 1.00 88.00 82 SER A C 1
ATOM 661 O O . SER A 1 82 ? 6.794 9.368 2.421 1.00 88.00 82 SER A O 1
ATOM 663 N N . SER A 1 83 ? 6.971 9.021 0.211 1.00 89.50 83 SER A N 1
ATOM 664 C CA . SER A 1 83 ? 5.579 9.370 -0.106 1.00 89.50 83 SER A CA 1
ATOM 665 C C . SER A 1 83 ? 4.613 8.309 0.417 1.00 89.50 83 SER A C 1
ATOM 667 O O . SER A 1 83 ? 3.580 8.637 0.993 1.00 89.50 83 SER A O 1
ATOM 669 N N . MET A 1 84 ? 4.989 7.033 0.295 1.00 91.56 84 MET A N 1
ATOM 670 C CA . MET A 1 84 ? 4.234 5.911 0.860 1.00 91.56 84 MET A CA 1
ATOM 671 C C . MET A 1 84 ? 4.190 5.995 2.390 1.00 91.56 84 MET A C 1
ATOM 673 O O . MET A 1 84 ? 3.135 5.831 2.988 1.00 91.56 84 MET A O 1
ATOM 677 N N . ASN A 1 85 ? 5.319 6.314 3.026 1.00 92.69 85 ASN A N 1
ATOM 678 C CA . ASN A 1 85 ? 5.401 6.516 4.472 1.00 92.69 85 ASN A CA 1
ATOM 679 C C . ASN A 1 85 ? 4.517 7.689 4.930 1.00 92.69 85 ASN A C 1
ATOM 681 O O . ASN A 1 85 ? 3.709 7.543 5.845 1.00 92.69 85 ASN A O 1
ATOM 685 N N . TYR A 1 86 ? 4.614 8.837 4.253 1.00 91.00 86 TYR A N 1
ATOM 686 C CA . TYR A 1 86 ? 3.757 9.990 4.527 1.00 91.00 86 TYR A CA 1
ATOM 687 C C . TYR A 1 86 ? 2.271 9.625 4.4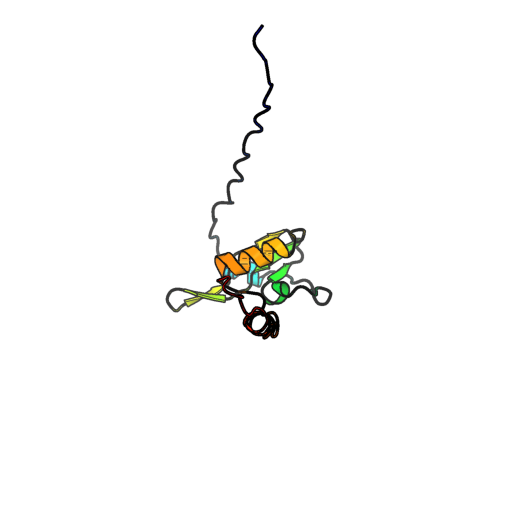30 1.00 91.00 86 TYR A C 1
ATOM 689 O O . TYR A 1 86 ? 1.494 9.966 5.320 1.00 91.00 86 TYR A O 1
ATOM 697 N N . TYR A 1 87 ? 1.895 8.866 3.398 1.00 91.50 87 TYR A N 1
ATOM 698 C CA . TYR A 1 87 ? 0.534 8.377 3.225 1.00 91.50 87 TYR A CA 1
ATOM 699 C C . TYR A 1 87 ? 0.062 7.501 4.400 1.00 91.50 87 TYR A C 1
ATOM 701 O O . TYR A 1 87 ? -1.015 7.748 4.942 1.00 91.50 87 TYR A O 1
ATOM 709 N N . LEU A 1 88 ? 0.872 6.526 4.835 1.00 92.50 88 LEU A N 1
ATOM 710 C CA . LEU A 1 88 ? 0.550 5.658 5.980 1.00 92.50 88 LEU A CA 1
ATOM 711 C C . LEU A 1 88 ? 0.358 6.455 7.275 1.00 92.50 88 LEU A C 1
ATOM 713 O O . LEU A 1 88 ? -0.572 6.186 8.036 1.00 92.50 88 LEU A O 1
ATOM 717 N N . ASN A 1 89 ? 1.211 7.453 7.508 1.00 92.38 89 ASN A N 1
ATOM 718 C CA . ASN A 1 89 ? 1.145 8.308 8.688 1.00 92.38 89 ASN A CA 1
ATOM 719 C C . ASN A 1 89 ? -0.124 9.176 8.678 1.00 92.38 89 ASN A C 1
ATOM 721 O O . ASN A 1 89 ? -0.882 9.198 9.648 1.00 92.38 89 ASN A O 1
ATOM 725 N N . VAL A 1 90 ? -0.391 9.876 7.574 1.00 90.19 90 VAL A N 1
ATOM 726 C CA . VAL A 1 90 ? -1.513 10.819 7.508 1.00 90.19 90 VAL A CA 1
ATOM 727 C C . VAL A 1 90 ? -2.852 10.092 7.495 1.00 90.19 90 VAL A C 1
ATOM 729 O O . VAL A 1 90 ? -3.733 10.474 8.272 1.00 90.19 90 VAL A O 1
ATOM 732 N N . THR A 1 91 ? -2.981 9.056 6.663 1.00 89.69 91 THR A N 1
ATOM 733 C CA . THR A 1 91 ? -4.252 8.369 6.406 1.00 89.69 91 THR A CA 1
ATOM 734 C C . THR A 1 91 ? -4.544 7.314 7.463 1.00 89.69 91 THR A C 1
ATOM 736 O O . THR A 1 91 ? -5.563 7.398 8.134 1.00 89.69 91 THR A O 1
ATOM 739 N N . HIS A 1 92 ? -3.622 6.371 7.667 1.00 89.81 92 HIS A N 1
ATOM 740 C CA . HIS A 1 92 ? -3.866 5.187 8.499 1.00 89.81 92 HIS A CA 1
ATOM 741 C C . HIS A 1 92 ? -3.345 5.332 9.937 1.00 89.81 92 HIS A C 1
ATOM 743 O O . HIS A 1 92 ? -3.516 4.432 10.755 1.00 89.81 92 HIS A O 1
ATOM 749 N N . LYS A 1 93 ? -2.672 6.448 10.261 1.00 90.81 93 LYS A N 1
ATOM 750 C CA . LYS A 1 93 ? -1.967 6.653 11.544 1.00 90.81 93 LYS A CA 1
ATOM 751 C C . LYS A 1 93 ? -0.988 5.516 11.860 1.00 90.81 93 LYS A C 1
ATOM 753 O O . LYS A 1 93 ? -0.774 5.166 13.020 1.00 90.81 93 LYS A O 1
ATOM 758 N N . ILE A 1 94 ? -0.381 4.945 10.819 1.00 90.38 94 ILE A N 1
ATOM 759 C CA . ILE A 1 94 ? 0.615 3.883 10.939 1.00 90.38 94 ILE A CA 1
ATOM 760 C C . ILE A 1 94 ? 1.996 4.515 10.894 1.00 90.38 94 ILE A C 1
ATOM 762 O O . ILE A 1 94 ? 2.351 5.218 9.948 1.00 90.38 94 ILE A O 1
ATOM 766 N N . TYR A 1 95 ? 2.794 4.202 11.906 1.00 89.19 95 TYR A N 1
ATOM 767 C CA . TYR A 1 95 ? 4.152 4.699 12.050 1.00 89.19 95 TYR A CA 1
ATOM 768 C C . TYR A 1 95 ? 5.141 3.543 11.997 1.00 89.19 95 TYR A C 1
ATOM 770 O O . TYR A 1 95 ? 4.850 2.428 12.444 1.00 89.19 95 TYR A O 1
ATOM 778 N N . GLU A 1 96 ? 6.339 3.822 11.490 1.00 88.00 96 GLU A N 1
ATOM 779 C CA . GLU A 1 96 ? 7.451 2.890 11.596 1.00 88.00 96 GLU A CA 1
ATOM 780 C C . GLU A 1 96 ? 7.747 2.646 13.076 1.00 88.00 96 GLU A C 1
ATOM 782 O O . GLU A 1 96 ? 8.178 3.549 13.797 1.00 88.00 96 GLU A O 1
ATOM 787 N N . LYS A 1 97 ? 7.528 1.415 13.544 1.00 80.00 97 LYS A N 1
ATOM 788 C CA . LYS A 1 97 ? 8.018 1.000 14.856 1.00 80.00 97 LYS A CA 1
ATOM 789 C C . LYS A 1 97 ? 9.534 0.893 14.772 1.00 80.00 97 LYS A C 1
ATOM 791 O O . LYS A 1 97 ? 10.069 -0.157 14.425 1.00 80.00 97 LYS A O 1
ATOM 796 N N . LYS A 1 98 ? 10.225 1.987 15.082 1.00 73.50 98 LYS A N 1
ATOM 797 C CA . LYS A 1 98 ? 11.644 1.929 15.414 1.00 73.50 98 LYS A CA 1
ATOM 798 C C . LYS A 1 98 ? 11.742 1.145 16.717 1.00 73.50 98 LYS A C 1
ATOM 800 O O . LYS A 1 98 ? 11.217 1.590 17.735 1.00 73.50 98 LYS A O 1
ATOM 805 N N . GLY A 1 99 ? 12.307 -0.059 16.655 1.00 54.81 99 GLY A N 1
ATOM 806 C CA . GLY A 1 99 ? 12.613 -0.828 17.857 1.00 54.81 99 GLY A CA 1
ATOM 807 C C . GLY A 1 99 ? 13.409 0.058 18.809 1.00 54.81 99 GLY A C 1
ATOM 808 O O . GLY A 1 99 ? 14.408 0.632 18.393 1.00 54.81 99 GLY A O 1
ATOM 809 N N . GLU A 1 100 ? 12.874 0.241 20.015 1.00 50.44 100 GLU A N 1
ATOM 810 C CA . GLU A 1 100 ? 13.511 0.834 21.193 1.00 50.44 100 GLU A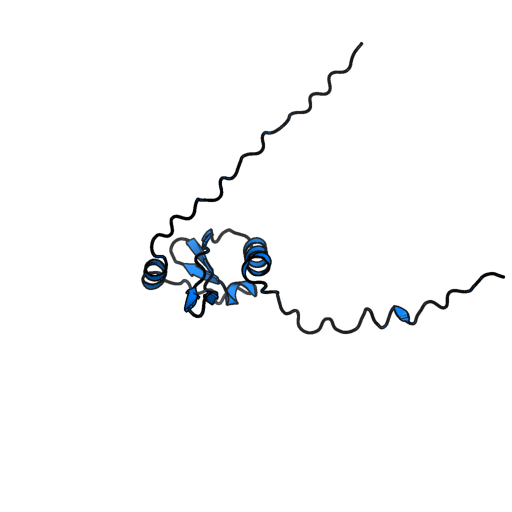 CA 1
ATOM 811 C C . GLU A 1 100 ? 14.696 1.774 20.916 1.00 50.44 100 GLU A C 1
ATOM 813 O O . GLU A 1 100 ? 15.850 1.443 21.161 1.00 50.44 100 GLU A O 1
ATOM 818 N N . GLN A 1 101 ? 14.405 3.014 20.524 1.00 48.59 101 GLN A N 1
ATOM 819 C CA . GLN A 1 101 ? 15.287 4.136 20.861 1.00 48.59 101 GLN A CA 1
ATOM 820 C C . GLN A 1 101 ? 14.899 4.682 22.250 1.00 48.59 101 GLN A C 1
ATOM 822 O O . GLN A 1 101 ? 14.722 5.879 22.451 1.00 48.59 101 GLN A O 1
ATOM 827 N N . LEU A 1 102 ? 14.675 3.773 23.207 1.00 52.44 102 LEU A N 1
ATOM 828 C CA . LEU A 1 102 ? 14.499 4.098 24.619 1.00 52.44 102 LEU A CA 1
ATOM 829 C C . LEU A 1 102 ? 15.885 4.398 25.221 1.00 52.44 102 LEU A C 1
ATOM 831 O O . LEU A 1 102 ? 16.799 3.596 25.054 1.00 52.44 102 LEU A O 1
ATOM 835 N N . LYS A 1 103 ? 15.971 5.488 26.003 1.00 47.75 103 LYS A N 1
ATOM 836 C CA . LYS A 1 103 ? 17.049 5.867 26.953 1.00 47.75 103 LYS A CA 1
ATOM 837 C C . LYS A 1 103 ? 18.235 6.702 26.432 1.00 47.75 103 LYS A C 1
ATOM 839 O O . LYS A 1 103 ? 19.377 6.309 26.621 1.00 47.75 103 LYS A O 1
ATOM 844 N N . ILE A 1 104 ? 18.004 7.896 25.880 1.00 52.50 104 ILE A N 1
ATOM 845 C CA . ILE A 1 104 ? 19.058 8.945 25.903 1.00 52.50 104 ILE A CA 1
ATOM 846 C C . ILE A 1 104 ? 18.553 10.237 26.570 1.00 52.50 104 ILE A C 1
ATOM 848 O O . ILE A 1 104 ? 19.317 10.902 27.267 1.00 52.50 104 ILE A O 1
ATOM 852 N N . ASP A 1 105 ? 17.255 10.552 26.485 1.00 48.16 105 ASP A N 1
ATOM 853 C CA . ASP A 1 105 ? 16.719 11.784 27.094 1.00 48.16 105 ASP A CA 1
ATOM 854 C C . ASP A 1 105 ? 16.723 11.799 28.636 1.00 48.16 105 ASP A C 1
ATOM 856 O O . ASP A 1 105 ? 16.833 12.868 29.237 1.00 48.16 105 ASP A O 1
ATOM 860 N N . ASP A 1 106 ? 16.672 10.641 29.304 1.00 51.53 106 ASP A N 1
ATOM 861 C CA . ASP A 1 106 ? 16.733 10.586 30.777 1.00 51.53 106 ASP A CA 1
ATOM 862 C C . ASP A 1 106 ? 18.159 10.716 31.342 1.00 51.53 106 ASP A C 1
ATOM 864 O O . ASP A 1 106 ? 18.333 11.022 32.524 1.00 51.53 106 ASP A O 1
ATOM 868 N N . GLU A 1 107 ? 19.195 10.523 30.520 1.00 51.84 107 GLU A N 1
ATOM 869 C CA . GLU A 1 107 ? 20.589 10.627 30.968 1.00 51.84 107 GLU A CA 1
ATOM 870 C C . GLU A 1 107 ? 21.099 12.078 30.904 1.00 51.84 107 GLU A C 1
ATOM 872 O O . GLU A 1 107 ? 21.842 12.520 31.784 1.00 51.84 107 GLU A O 1
ATOM 877 N N . PHE A 1 108 ? 20.596 12.883 29.959 1.00 55.25 108 PHE A N 1
ATOM 878 C CA . PHE A 1 108 ? 20.943 14.306 29.846 1.00 55.25 108 PHE A CA 1
ATOM 879 C C . PHE A 1 108 ? 20.350 15.194 30.950 1.00 55.25 108 PHE A C 1
ATOM 881 O O . PHE A 1 108 ? 20.898 16.260 31.232 1.00 55.25 108 PHE A O 1
ATOM 888 N N . LYS A 1 109 ? 19.288 14.763 31.646 1.00 55.34 109 LYS A N 1
ATOM 889 C CA . LYS A 1 109 ? 18.730 15.519 32.786 1.00 55.34 109 LYS A CA 1
ATOM 890 C C . LYS A 1 109 ? 19.581 15.471 34.059 1.00 55.34 109 LYS A C 1
ATOM 892 O O . LYS A 1 109 ? 19.316 16.244 34.976 1.00 55.34 109 LYS A O 1
ATOM 897 N N . LYS A 1 110 ? 20.596 14.603 34.147 1.00 57.47 110 LYS A N 1
ATOM 898 C CA . LYS A 1 110 ? 21.423 14.459 35.362 1.00 57.47 110 LYS A CA 1
ATOM 899 C C . LYS A 1 110 ? 22.730 15.264 35.358 1.00 57.47 110 LYS A C 1
ATOM 901 O O . LYS A 1 110 ? 23.408 15.266 36.381 1.00 57.47 110 LYS A O 1
ATOM 906 N N . VAL A 1 111 ? 23.093 15.955 34.269 1.00 57.34 111 VAL A N 1
ATOM 907 C CA . VAL A 1 111 ? 24.468 16.488 34.090 1.00 57.34 111 VAL A CA 1
ATOM 908 C C . VAL A 1 111 ? 24.583 18.021 34.125 1.00 57.34 111 VAL A C 1
ATOM 910 O O . VAL A 1 111 ? 25.645 18.567 33.849 1.00 57.34 111 VAL A O 1
ATOM 913 N N . THR A 1 112 ? 23.561 18.763 34.552 1.00 53.47 112 THR A N 1
ATOM 914 C CA . THR A 1 112 ? 23.732 20.209 34.808 1.00 53.47 112 THR A CA 1
ATOM 915 C C . THR A 1 112 ? 23.282 20.597 36.210 1.00 53.47 112 THR A C 1
ATOM 917 O O . THR A 1 112 ? 22.108 20.911 36.404 1.00 53.47 112 THR A O 1
ATOM 920 N N . PRO A 1 113 ? 24.195 20.646 37.198 1.00 52.28 113 PRO A N 1
ATOM 921 C CA . PRO A 1 113 ? 23.968 21.467 38.371 1.00 52.28 113 PRO A CA 1
ATOM 922 C C . PRO A 1 113 ? 24.076 22.924 37.909 1.00 52.28 113 PRO A C 1
ATOM 924 O O . PRO A 1 113 ? 25.171 23.429 37.651 1.00 52.28 113 PRO A O 1
ATOM 927 N N . TYR A 1 114 ? 22.935 23.590 37.738 1.00 52.59 114 TYR A N 1
ATOM 928 C CA . TYR A 1 114 ? 22.906 25.033 37.522 1.00 52.59 114 TYR A CA 1
ATOM 929 C C . TYR A 1 114 ? 23.478 25.678 38.791 1.00 52.59 114 TYR A C 1
ATOM 931 O O . TYR A 1 114 ? 22.865 25.626 39.855 1.00 52.59 114 TYR A O 1
ATOM 939 N N . LYS A 1 115 ? 24.704 26.202 38.712 1.00 58.06 115 LYS A N 1
ATOM 940 C CA . LYS A 1 115 ? 25.260 27.033 39.780 1.00 58.06 115 LYS A CA 1
ATOM 941 C C . LYS A 1 115 ? 24.477 28.340 39.774 1.00 58.06 115 LYS A C 1
ATOM 943 O O . LYS A 1 115 ? 24.620 29.126 38.842 1.00 58.06 115 LYS A O 1
ATOM 948 N N . GLU A 1 116 ? 23.657 28.562 40.793 1.00 51.97 116 GLU A N 1
ATOM 949 C CA . GLU A 1 116 ? 23.175 29.905 41.102 1.00 51.97 116 GLU A CA 1
ATOM 950 C C . GLU A 1 116 ? 24.383 30.763 41.498 1.00 51.97 116 GLU A C 1
ATOM 952 O O . GLU A 1 116 ? 25.145 30.427 42.410 1.00 51.97 116 GLU A O 1
ATOM 957 N N . SER A 1 117 ? 24.607 31.839 40.749 1.00 59.41 117 SER A N 1
ATOM 958 C CA . SER A 1 117 ? 25.569 32.876 41.113 1.00 59.41 117 SER A CA 1
ATOM 959 C C . SER A 1 117 ? 24.973 33.730 42.234 1.00 59.41 117 SER A C 1
ATOM 961 O O . SER A 1 117 ? 23.812 34.122 42.142 1.00 59.41 117 SER A O 1
ATOM 963 N N . LYS A 1 118 ? 25.778 33.961 43.279 1.00 51.81 118 LYS A N 1
ATOM 964 C CA . LYS A 1 118 ? 25.471 34.768 44.474 1.00 51.81 118 LYS A CA 1
ATOM 965 C C . LYS A 1 118 ? 25.065 36.203 44.163 1.00 51.81 118 LYS A C 1
ATOM 967 O O . LYS A 1 118 ? 25.663 36.782 43.230 1.00 51.81 118 LYS A O 1
#

Sequence (118 aa):
MSSLSKSKKRASENTDAPSNKRQNIENICENLIWVDISNKTSWVWKYFKLVTDGKTYCFHNETIDGVERTCNFSCAYNSQTSSMNYYLNVTHKIYEKKGEQLKIDDEFKKVTPYKESK

Organism: NCBI:txid94130

Foldseek 3Di:
DDDDDDDPDDDDDPPPDPDDPVDPCVVVVVPFDWDDPVVPDDPLVVQWTATPVQKIAGQDWDQDPNDTDGDGDIDGNPDDVVVSQVCCCPPVVDHPPPPDPPDDVVVVVPPDPPDDDD

pLDDT: mean 70.51, std 19.66, range [36.31, 92.69]

Secondary structure (DSSP, 8-state):
------------------------SHHHHHT--BPP-TT--SGGGGTEEEBTTSEEEE--EEEETTEEEE---EEETTS-HHHHHHHHHHHH------S---SSHHHHTTS-------